Protein AF-A0A837L0M8-F1 (afdb_monomer)

Secondary structure (DSSP, 8-state):
-HHHHHHHHHHHHHHHHHHHHHHHHHHHHHS-SS--SHHHHHHHHHHHHHHHHHTTTTTTTTT--HHHHHHHHHHHHHHHHHHHHHHHHHHHHTT--------

Solvent-accessible surface area (backbone atoms only — not comparable to full-atom values): 6045 Å² total; per-residue (Å²): 112,71,65,60,52,51,51,50,41,52,52,48,50,54,56,51,47,53,52,50,50,51,53,51,54,50,42,53,72,74,52,73,76,78,65,79,44,76,64,52,55,53,49,54,53,53,52,48,53,56,29,42,63,73,50,48,58,59,64,59,61,92,76,59,51,72,70,58,47,52,51,46,49,50,50,33,49,51,48,42,53,53,51,52,52,52,49,47,53,53,65,72,53,70,82,72,85,73,85,73,86,72,135

Mean predicted aligned error: 8.0 Å

Sequence (103 aa):
MKEKENIQKIIIAMIQTVVVYFSASLTLTLITPNFKSNKDLLFVLLIHYIVFYLSDFYRDFWSRGYLEEFKMVLKYSFYYIFISSSLFFIFKNSFTTTRLSFW

Foldseek 3Di:
DVVVLVVLLVVVLVVVLVVQLVVVVVCCVPPDHPVPDPVVSVVSSVLLVVLCVVLVLSPCVVPDDPVVNVVSVVSSVVSSCVVVVVVCVCVVCVPPPPPPDDD

Radius of gyration: 17.77 Å; Cα contacts (8 Å, |Δi|>4): 42; chains: 1; bounding box: 40×27×62 Å

pLDDT: mean 83.19, std 15.65, range [44.38, 96.5]

Structure (mmCIF, N/CA/C/O backbone):
data_AF-A0A837L0M8-F1
#
_entry.id   AF-A0A837L0M8-F1
#
loop_
_atom_site.group_PDB
_atom_site.id
_atom_site.type_symbol
_atom_site.label_atom_id
_atom_site.label_alt_id
_atom_site.label_comp_id
_atom_site.label_asym_id
_atom_site.label_entity_id
_atom_site.label_seq_id
_atom_site.pdbx_PDB_ins_code
_atom_site.Cartn_x
_atom_site.Cartn_y
_atom_site.Cartn_z
_atom_site.occupancy
_atom_site.B_iso_or_equiv
_atom_site.auth_seq_id
_atom_site.auth_comp_id
_atom_site.auth_asym_id
_atom_site.auth_atom_id
_atom_site.pdbx_PDB_model_num
ATOM 1 N N . MET A 1 1 ? -19.226 13.448 11.231 1.00 64.50 1 MET A N 1
ATOM 2 C CA . MET A 1 1 ? -18.880 12.014 11.059 1.00 64.50 1 MET A CA 1
ATOM 3 C C . MET A 1 1 ? -17.938 11.798 9.879 1.00 64.50 1 MET A C 1
ATOM 5 O O . MET A 1 1 ? -16.827 11.360 10.129 1.00 64.50 1 MET A O 1
ATOM 9 N N . LYS A 1 2 ? -18.305 12.198 8.651 1.00 79.25 2 LYS A N 1
ATOM 10 C CA . LYS A 1 2 ? -17.456 12.056 7.445 1.00 79.25 2 LYS A CA 1
ATOM 11 C C . LYS A 1 2 ? -16.057 12.688 7.556 1.00 79.25 2 LYS A C 1
ATOM 13 O O . LYS A 1 2 ? -15.084 12.122 7.086 1.00 79.25 2 LYS A O 1
ATOM 18 N N . GLU A 1 3 ? -15.938 13.839 8.215 1.00 84.00 3 GLU A N 1
ATOM 19 C CA . GLU A 1 3 ? -14.644 14.516 8.401 1.00 84.00 3 GLU A CA 1
ATOM 20 C C . GLU A 1 3 ? -13.655 13.699 9.248 1.00 84.00 3 GLU A C 1
ATOM 22 O O . GLU A 1 3 ? -12.492 13.562 8.880 1.00 84.00 3 GLU A O 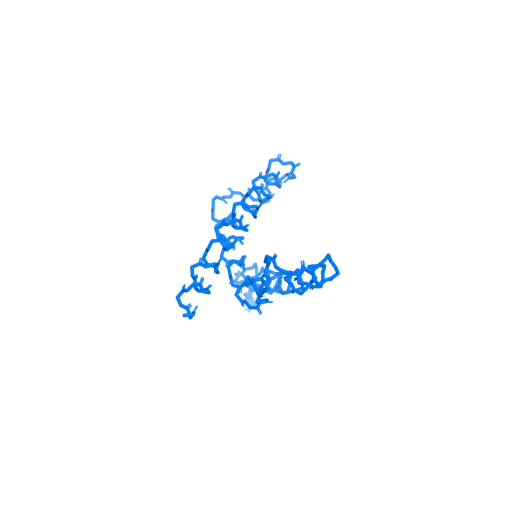1
ATOM 27 N N . LYS A 1 4 ? -14.128 13.081 10.339 1.00 84.62 4 LYS A N 1
ATOM 28 C CA . LYS A 1 4 ? -13.294 12.227 11.198 1.00 84.62 4 LYS A CA 1
ATOM 29 C C . LYS A 1 4 ? -12.796 10.991 10.448 1.00 84.62 4 LYS A C 1
ATOM 31 O O . LYS A 1 4 ? -11.635 10.626 10.586 1.00 84.62 4 LYS A O 1
ATOM 36 N N . GLU A 1 5 ? -13.658 10.393 9.629 1.00 85.12 5 GLU A N 1
ATOM 37 C CA . GLU A 1 5 ? -13.319 9.250 8.776 1.00 85.12 5 GLU A CA 1
ATOM 38 C C . GLU A 1 5 ? -12.260 9.622 7.724 1.00 85.12 5 GLU A C 1
ATOM 40 O O . GLU A 1 5 ? -11.281 8.901 7.542 1.00 85.12 5 GLU A O 1
ATOM 45 N N . ASN A 1 6 ? -12.390 10.794 7.095 1.00 88.75 6 ASN A N 1
ATOM 46 C CA . ASN A 1 6 ? -11.403 11.300 6.139 1.00 88.75 6 ASN A CA 1
ATOM 47 C C . ASN A 1 6 ? -10.039 11.557 6.794 1.00 88.75 6 ASN A C 1
ATOM 49 O O . ASN A 1 6 ? -9.009 11.184 6.235 1.00 88.75 6 ASN A O 1
ATOM 53 N N . ILE A 1 7 ? -10.020 12.152 7.991 1.00 91.69 7 ILE A N 1
ATOM 54 C CA . ILE A 1 7 ? -8.781 12.377 8.747 1.00 91.69 7 ILE A CA 1
ATOM 55 C C . ILE A 1 7 ? -8.126 11.038 9.100 1.00 91.69 7 ILE A C 1
ATOM 57 O O . ILE A 1 7 ? -6.933 10.858 8.867 1.00 91.69 7 ILE A O 1
ATOM 61 N N . GLN A 1 8 ? -8.901 10.071 9.599 1.00 91.44 8 GLN A N 1
ATOM 62 C CA . GLN A 1 8 ? -8.392 8.730 9.898 1.00 91.44 8 GLN A CA 1
ATOM 63 C C . GLN A 1 8 ? -7.803 8.057 8.659 1.00 91.44 8 GLN A C 1
ATOM 65 O O . GLN A 1 8 ? -6.710 7.501 8.723 1.00 91.44 8 GLN A O 1
ATOM 70 N N . LYS A 1 9 ? -8.490 8.154 7.521 1.00 93.31 9 LYS A N 1
ATOM 71 C CA . LYS A 1 9 ? -8.021 7.617 6.245 1.00 93.31 9 LYS A CA 1
ATOM 72 C C . LYS A 1 9 ? -6.663 8.189 5.841 1.00 93.31 9 LYS A C 1
ATOM 74 O O . LYS A 1 9 ? -5.780 7.426 5.457 1.00 93.31 9 LYS A O 1
ATOM 79 N N . ILE A 1 10 ? -6.484 9.505 5.968 1.00 93.19 10 ILE A N 1
ATOM 80 C CA . ILE A 1 10 ? -5.214 10.183 5.674 1.00 93.19 10 ILE A CA 1
ATOM 81 C C . ILE A 1 10 ? -4.118 9.711 6.635 1.00 93.19 10 ILE A C 1
ATOM 83 O O . ILE A 1 10 ? -3.033 9.356 6.184 1.00 93.19 10 ILE A O 1
ATOM 87 N N . ILE A 1 11 ? -4.407 9.637 7.937 1.00 94.25 11 ILE A N 1
ATOM 88 C CA . ILE A 1 11 ? -3.447 9.163 8.946 1.00 94.25 11 ILE A CA 1
ATOM 89 C C . ILE A 1 11 ? -2.979 7.740 8.624 1.00 94.25 11 ILE A C 1
ATOM 91 O O . ILE A 1 11 ? -1.779 7.469 8.615 1.00 94.25 11 ILE A O 1
ATOM 95 N N . ILE A 1 12 ? -3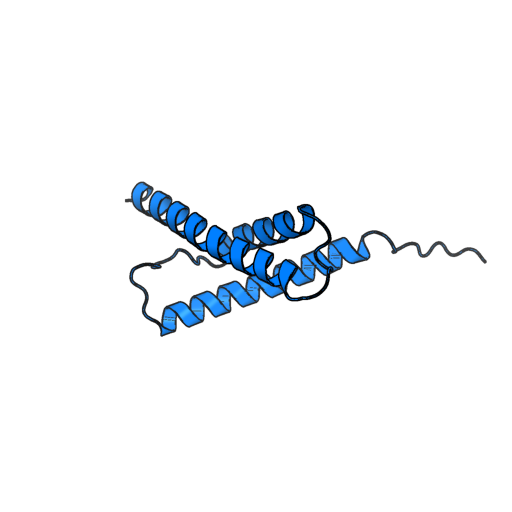.909 6.834 8.313 1.00 95.00 12 ILE A N 1
ATOM 96 C CA . ILE A 1 12 ? -3.582 5.444 7.974 1.00 95.00 12 ILE A CA 1
ATOM 97 C C . ILE A 1 12 ? -2.748 5.394 6.690 1.00 95.00 12 ILE A C 1
ATOM 99 O O . ILE A 1 12 ? -1.751 4.674 6.644 1.00 95.00 12 ILE A O 1
ATOM 103 N N . ALA A 1 13 ? -3.107 6.180 5.671 1.00 94.44 13 ALA A N 1
ATOM 104 C CA . ALA A 1 13 ? -2.342 6.261 4.430 1.00 94.44 13 ALA A CA 1
ATOM 105 C C . ALA A 1 13 ? -0.901 6.736 4.679 1.00 94.44 13 ALA A C 1
ATOM 107 O O . ALA A 1 13 ? 0.034 6.162 4.125 1.00 94.44 13 ALA A O 1
ATOM 108 N N . MET A 1 14 ? -0.700 7.728 5.554 1.00 95.00 14 MET A N 1
ATOM 109 C CA . MET A 1 14 ? 0.636 8.210 5.923 1.00 95.00 14 MET A CA 1
ATOM 110 C C . MET A 1 14 ? 1.454 7.129 6.636 1.00 95.00 14 MET A C 1
ATOM 112 O O . MET A 1 14 ? 2.597 6.888 6.254 1.00 95.00 14 MET A O 1
ATOM 116 N N . ILE A 1 15 ? 0.869 6.439 7.623 1.00 94.56 15 ILE A N 1
ATOM 117 C CA . ILE A 1 15 ? 1.543 5.348 8.347 1.00 94.56 15 ILE A CA 1
ATOM 118 C C . ILE A 1 15 ? 1.954 4.236 7.374 1.00 94.56 15 ILE A C 1
ATOM 120 O O . ILE A 1 15 ? 3.111 3.820 7.360 1.00 94.56 15 ILE A O 1
ATOM 124 N N . GLN A 1 16 ? 1.032 3.788 6.521 1.00 94.12 16 GLN A N 1
ATOM 125 C CA . GLN A 1 16 ? 1.301 2.732 5.542 1.00 94.12 16 GLN A CA 1
ATOM 126 C C . GLN A 1 16 ? 2.341 3.158 4.499 1.00 94.12 16 GLN A C 1
ATOM 128 O O . GLN A 1 16 ? 3.201 2.362 4.130 1.00 94.12 16 GLN A O 1
ATOM 133 N N . THR A 1 17 ? 2.345 4.429 4.095 1.00 94.44 17 THR A N 1
ATOM 134 C CA . THR A 1 17 ? 3.355 4.969 3.175 1.00 94.44 17 THR A CA 1
ATOM 135 C C . THR A 1 17 ? 4.757 4.895 3.772 1.00 94.44 17 THR A C 1
ATOM 137 O O . THR A 1 17 ? 5.692 4.518 3.068 1.00 94.44 17 THR A O 1
ATOM 140 N N . VAL A 1 18 ? 4.919 5.204 5.065 1.00 95.00 18 VAL A N 1
ATOM 141 C CA . VAL A 1 18 ? 6.215 5.071 5.756 1.00 95.00 18 VAL A CA 1
ATOM 142 C C . VAL A 1 18 ? 6.684 3.616 5.747 1.00 95.00 18 VAL A C 1
ATOM 144 O O . VAL A 1 18 ? 7.847 3.354 5.443 1.00 95.00 18 VAL A O 1
ATOM 147 N N . VAL A 1 19 ? 5.780 2.668 6.013 1.00 93.38 19 VAL A N 1
ATOM 148 C CA . VAL A 1 19 ? 6.090 1.230 5.983 1.00 93.38 19 VAL A CA 1
ATOM 149 C C . VAL A 1 19 ? 6.530 0.795 4.584 1.00 93.38 19 VAL A C 1
ATOM 151 O O . VAL A 1 19 ? 7.584 0.181 4.439 1.00 93.38 19 VAL A O 1
ATOM 154 N N . VAL A 1 20 ? 5.781 1.162 3.542 1.00 92.88 20 VAL A N 1
ATOM 155 C CA . VAL A 1 20 ? 6.113 0.809 2.153 1.00 92.88 20 VAL A CA 1
ATOM 156 C C . VAL A 1 20 ? 7.424 1.447 1.707 1.00 92.88 20 VAL A C 1
ATOM 158 O O . VAL A 1 20 ? 8.242 0.779 1.076 1.00 92.88 20 VAL A O 1
ATOM 161 N N . TYR A 1 21 ? 7.663 2.711 2.061 1.00 91.19 21 TYR A N 1
ATOM 162 C CA . TYR A 1 21 ? 8.922 3.393 1.774 1.00 91.19 21 TYR A CA 1
ATOM 163 C C . TYR A 1 21 ? 10.107 2.681 2.433 1.00 91.19 21 TYR A C 1
ATOM 165 O O . TYR A 1 21 ? 11.134 2.458 1.788 1.00 91.19 21 TYR A O 1
ATOM 173 N N . PHE A 1 22 ? 9.956 2.286 3.700 1.00 90.94 22 PHE A N 1
ATOM 174 C CA . PHE A 1 22 ? 10.973 1.532 4.421 1.00 90.94 22 PHE A CA 1
ATOM 175 C C . PHE A 1 22 ? 11.237 0.174 3.759 1.00 90.94 22 PHE A C 1
ATOM 177 O O . PHE A 1 22 ? 12.388 -0.146 3.474 1.00 90.94 22 PHE A O 1
ATOM 184 N N . SER A 1 23 ? 10.192 -0.591 3.426 1.00 89.19 23 SER A N 1
ATOM 185 C CA . SER A 1 23 ? 10.325 -1.877 2.728 1.00 89.19 23 SER A CA 1
ATOM 186 C C . SER A 1 23 ? 10.988 -1.737 1.354 1.00 89.19 23 SER A C 1
ATOM 188 O O . SER A 1 23 ? 11.854 -2.541 1.006 1.00 89.19 23 SER A O 1
ATOM 190 N N . ALA A 1 24 ? 10.633 -0.708 0.581 1.00 85.75 24 ALA A N 1
ATOM 191 C CA . ALA A 1 24 ? 11.242 -0.432 -0.719 1.00 85.75 24 ALA A CA 1
ATOM 19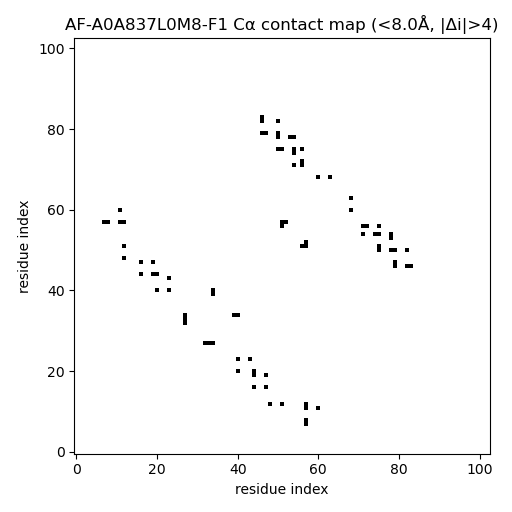2 C C . ALA A 1 24 ? 12.725 -0.053 -0.581 1.00 85.75 24 ALA A C 1
ATOM 194 O O . ALA A 1 24 ? 13.569 -0.581 -1.304 1.00 85.75 24 ALA A O 1
ATOM 195 N N . SER A 1 25 ? 13.056 0.799 0.393 1.00 83.12 25 SER A N 1
ATOM 196 C CA . SER A 1 25 ? 14.438 1.207 0.687 1.00 83.12 25 SER A CA 1
ATOM 197 C C . SER A 1 25 ? 15.294 0.028 1.160 1.00 83.12 25 SER A C 1
ATOM 199 O O . SER A 1 25 ? 16.441 -0.131 0.738 1.00 83.12 25 SER A O 1
ATOM 201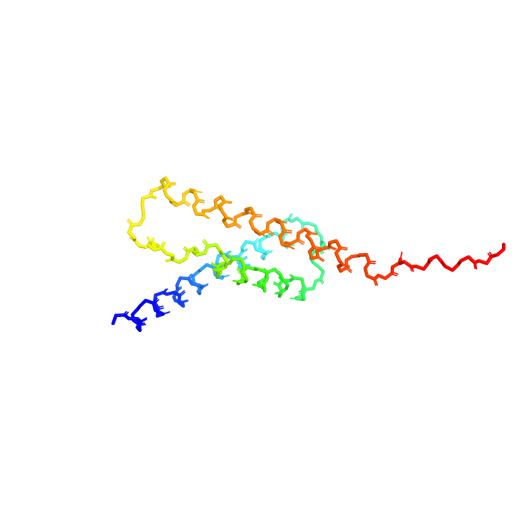 N N . LEU A 1 26 ? 14.726 -0.842 1.999 1.00 84.88 26 LEU A N 1
ATOM 202 C CA . LEU A 1 26 ? 15.380 -2.064 2.453 1.00 84.88 26 LEU A CA 1
ATOM 203 C C . LEU A 1 26 ? 15.643 -3.017 1.281 1.00 84.88 26 LEU A C 1
ATOM 205 O O . LEU A 1 26 ? 16.745 -3.543 1.151 1.00 84.88 26 LEU A O 1
ATOM 209 N N . THR A 1 27 ? 14.661 -3.182 0.392 1.00 80.69 27 THR A N 1
ATOM 210 C CA . THR A 1 27 ? 14.793 -4.006 -0.819 1.00 80.69 27 T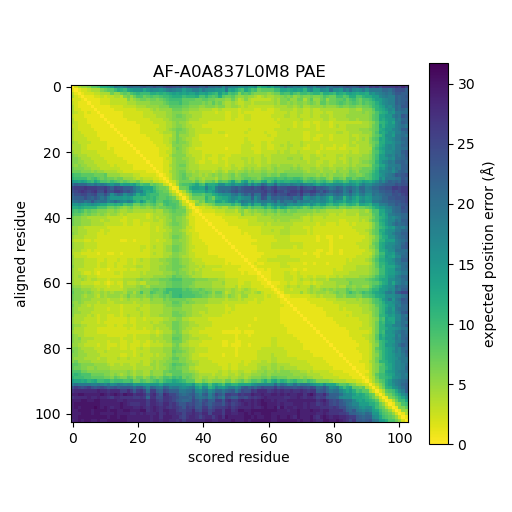HR A CA 1
ATOM 211 C C . THR A 1 27 ? 15.905 -3.483 -1.727 1.00 80.69 27 THR A C 1
ATOM 213 O O . THR A 1 27 ? 16.745 -4.267 -2.156 1.00 80.69 27 THR A O 1
ATOM 216 N N . LEU A 1 28 ? 15.965 -2.163 -1.946 1.00 74.81 28 LEU A N 1
ATOM 217 C CA . LEU A 1 28 ? 17.032 -1.502 -2.706 1.00 74.81 28 LEU A CA 1
ATOM 218 C C . LEU A 1 28 ? 18.427 -1.764 -2.109 1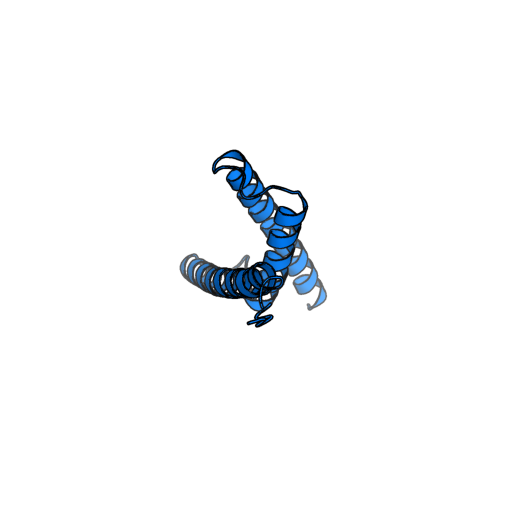.00 74.81 28 LEU A C 1
ATOM 220 O O . LEU A 1 28 ? 19.400 -1.880 -2.849 1.00 74.81 28 LEU A O 1
ATOM 224 N N . THR A 1 29 ? 18.523 -1.855 -0.782 1.00 74.50 29 THR A N 1
ATOM 225 C CA . THR A 1 29 ? 19.799 -2.040 -0.074 1.00 74.50 29 THR A CA 1
ATOM 226 C C . THR A 1 29 ? 20.252 -3.505 -0.050 1.00 74.50 29 THR A C 1
ATOM 228 O O . THR A 1 29 ? 21.446 -3.775 -0.141 1.00 74.50 29 THR A O 1
ATOM 231 N N . LEU A 1 30 ? 19.319 -4.457 0.081 1.00 75.94 30 LEU A N 1
ATOM 232 C CA . LEU A 1 30 ? 19.629 -5.877 0.307 1.00 75.94 30 LEU A CA 1
ATOM 233 C C . LEU A 1 30 ? 19.667 -6.731 -0.967 1.00 75.94 30 LEU A C 1
ATOM 235 O O . LEU A 1 30 ? 20.391 -7.723 -1.013 1.00 75.94 30 LEU A O 1
ATOM 239 N N . ILE A 1 31 ? 18.876 -6.392 -1.986 1.00 63.66 31 ILE A N 1
ATOM 240 C CA . ILE A 1 31 ? 18.706 -7.199 -3.197 1.00 63.66 31 ILE A CA 1
ATOM 241 C C . ILE A 1 31 ? 19.087 -6.311 -4.386 1.00 63.66 31 ILE A C 1
ATOM 243 O O . ILE A 1 31 ? 18.299 -5.462 -4.773 1.00 63.66 31 ILE A O 1
ATOM 247 N N . THR A 1 32 ? 20.320 -6.490 -4.885 1.00 54.88 32 THR A N 1
ATOM 248 C CA . THR A 1 32 ? 20.927 -6.155 -6.208 1.00 54.88 32 THR A CA 1
ATOM 249 C C . THR A 1 32 ? 20.190 -5.118 -7.108 1.00 54.88 32 THR A C 1
ATOM 251 O O . THR A 1 32 ? 18.977 -5.185 -7.269 1.00 54.88 32 THR A O 1
ATOM 254 N N . PRO A 1 33 ? 20.888 -4.209 -7.831 1.00 52.50 33 PRO A N 1
ATOM 255 C CA . PRO A 1 33 ? 20.437 -2.858 -8.204 1.00 52.50 33 PRO A CA 1
ATOM 256 C C . PRO A 1 33 ? 19.448 -2.811 -9.388 1.00 52.50 33 PRO A C 1
ATOM 258 O O . PRO A 1 33 ? 19.697 -2.160 -10.404 1.00 52.50 33 PRO A O 1
ATOM 261 N N . ASN A 1 34 ? 18.321 -3.515 -9.295 1.00 53.41 34 ASN A N 1
ATOM 262 C CA . ASN A 1 34 ? 17.221 -3.400 -10.253 1.00 53.41 34 ASN A CA 1
ATOM 263 C C . ASN A 1 34 ? 16.374 -2.147 -9.996 1.00 53.41 34 ASN A C 1
ATOM 265 O O . ASN A 1 34 ? 15.788 -1.620 -10.936 1.00 53.41 34 ASN A O 1
ATOM 269 N N . PHE A 1 35 ? 16.362 -1.640 -8.759 1.00 56.31 35 PHE A N 1
ATOM 270 C CA . PHE A 1 35 ? 15.949 -0.271 -8.461 1.00 56.31 35 PHE A CA 1
ATOM 271 C C . PHE A 1 35 ? 17.141 0.643 -8.752 1.00 56.31 35 PHE A C 1
ATOM 273 O O . PHE A 1 35 ? 18.067 0.755 -7.953 1.00 56.31 35 PHE A O 1
ATOM 280 N N . LYS A 1 36 ? 17.165 1.244 -9.942 1.00 58.31 36 LYS A N 1
ATOM 281 C CA . LYS A 1 36 ? 18.294 2.071 -10.400 1.00 58.31 36 LYS A CA 1
ATOM 282 C C . LYS A 1 36 ? 18.088 3.551 -10.108 1.00 58.31 36 LYS A C 1
ATOM 284 O O . LYS A 1 36 ? 19.022 4.334 -10.265 1.00 58.31 36 LYS A O 1
ATOM 289 N N . SER A 1 37 ? 16.875 3.960 -9.733 1.00 68.75 37 SER A N 1
ATOM 290 C CA . SER A 1 37 ? 16.529 5.375 -9.631 1.00 68.75 37 S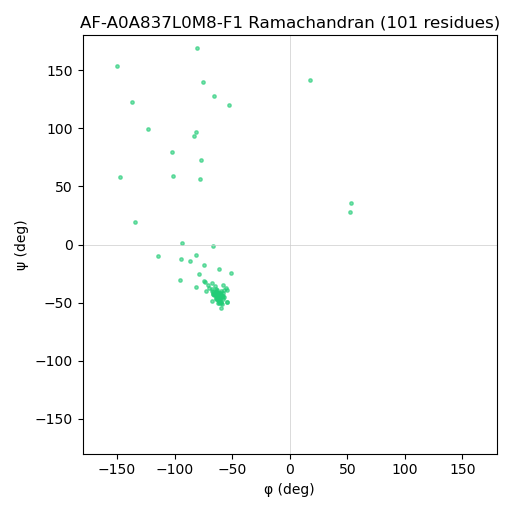ER A CA 1
ATOM 291 C C . SER A 1 37 ? 15.468 5.673 -8.574 1.00 68.75 37 SER A C 1
ATOM 293 O O . SER A 1 37 ? 14.554 4.885 -8.342 1.00 68.75 37 SER A O 1
ATOM 295 N N . ASN A 1 38 ? 15.500 6.902 -8.049 1.00 75.44 38 ASN A N 1
ATOM 296 C CA . ASN A 1 38 ? 14.399 7.509 -7.290 1.00 75.44 38 ASN A CA 1
ATOM 297 C C . ASN A 1 38 ? 13.050 7.429 -8.037 1.00 75.44 38 ASN A C 1
ATOM 299 O O . ASN A 1 38 ? 11.994 7.442 -7.409 1.00 75.44 38 ASN A O 1
ATOM 303 N N . LYS A 1 39 ? 13.074 7.320 -9.375 1.00 79.19 39 LYS A N 1
ATOM 304 C CA . LYS A 1 39 ? 11.880 7.114 -10.210 1.00 79.19 39 LYS A CA 1
ATOM 305 C C . LYS A 1 39 ? 11.184 5.779 -9.933 1.00 79.19 39 LYS A C 1
ATOM 307 O O . LYS A 1 39 ? 9.959 5.743 -9.891 1.00 79.19 39 LYS A O 1
ATOM 312 N N . ASP A 1 40 ? 11.944 4.713 -9.698 1.00 79.06 40 ASP A N 1
ATOM 313 C CA . ASP A 1 40 ? 11.397 3.378 -9.435 1.00 79.06 40 ASP A CA 1
ATOM 314 C C . ASP A 1 40 ? 10.714 3.344 -8.058 1.00 79.06 40 ASP A C 1
ATOM 316 O O . ASP A 1 40 ? 9.636 2.774 -7.893 1.00 79.06 40 ASP A O 1
ATOM 320 N N . LEU A 1 41 ? 11.297 4.043 -7.079 1.00 83.06 41 LEU A N 1
ATOM 321 C CA . LEU A 1 41 ? 10.706 4.222 -5.754 1.00 83.06 41 LEU A CA 1
ATOM 322 C C . LEU A 1 41 ? 9.421 5.062 -5.812 1.00 83.06 41 LEU A C 1
ATOM 324 O O . LEU A 1 41 ? 8.417 4.693 -5.204 1.00 83.06 41 LEU A O 1
ATOM 328 N N . LEU A 1 42 ? 9.409 6.146 -6.594 1.00 85.75 42 LEU A N 1
ATOM 329 C CA . LEU A 1 42 ? 8.193 6.928 -6.829 1.00 85.75 42 LEU A CA 1
ATOM 330 C C . LEU A 1 42 ? 7.087 6.074 -7.470 1.00 85.75 42 LEU A C 1
ATOM 332 O O . LEU A 1 42 ? 5.925 6.181 -7.084 1.00 85.75 42 LEU A O 1
ATOM 336 N N . PHE A 1 43 ? 7.442 5.198 -8.411 1.00 86.69 43 PHE A N 1
ATOM 337 C CA . PHE A 1 43 ? 6.496 4.303 -9.075 1.00 86.69 43 PHE A CA 1
ATOM 338 C C . PHE A 1 43 ? 5.859 3.300 -8.102 1.00 86.69 43 PHE A C 1
ATOM 340 O O . PHE A 1 43 ? 4.639 3.126 -8.096 1.00 86.69 43 PHE A O 1
ATOM 347 N N . VAL A 1 44 ? 6.665 2.708 -7.216 1.00 89.44 44 VAL A N 1
ATOM 348 C CA . VAL A 1 44 ? 6.191 1.840 -6.124 1.00 89.44 44 VAL A CA 1
ATOM 349 C C . VAL A 1 44 ? 5.210 2.573 -5.208 1.00 89.44 44 VAL A C 1
ATOM 351 O O . VAL A 1 44 ? 4.163 2.015 -4.868 1.00 89.44 44 VAL A O 1
ATOM 354 N N . LEU A 1 45 ? 5.515 3.822 -4.839 1.00 91.62 45 LEU A N 1
ATOM 355 C CA . LEU A 1 45 ? 4.650 4.644 -3.990 1.00 91.62 45 LEU A CA 1
ATOM 356 C C . LEU A 1 45 ? 3.330 5.007 -4.683 1.00 91.62 45 LEU A C 1
ATOM 358 O O . LEU A 1 45 ? 2.273 4.947 -4.058 1.00 91.62 45 LEU A O 1
ATOM 362 N N . LEU A 1 46 ? 3.357 5.334 -5.977 1.00 92.75 46 LEU A N 1
ATOM 363 C CA . LEU A 1 46 ? 2.142 5.625 -6.745 1.00 92.75 46 LEU A CA 1
ATOM 364 C C . LEU A 1 46 ? 1.214 4.409 -6.815 1.00 92.75 46 LEU A C 1
ATOM 366 O O . LEU A 1 46 ? 0.019 4.529 -6.539 1.00 92.75 46 LEU A O 1
ATOM 370 N N . ILE A 1 47 ? 1.764 3.230 -7.123 1.00 93.75 47 ILE A N 1
ATOM 371 C CA . ILE A 1 47 ? 0.992 1.981 -7.131 1.00 93.75 47 ILE A CA 1
ATOM 372 C C . ILE A 1 47 ? 0.422 1.704 -5.739 1.00 93.75 47 ILE A C 1
ATOM 374 O O . ILE A 1 47 ? -0.751 1.352 -5.628 1.00 93.75 47 ILE A O 1
ATOM 378 N N . HIS A 1 48 ? 1.215 1.907 -4.680 1.00 94.75 48 HIS A N 1
ATOM 379 C CA . HIS A 1 48 ? 0.753 1.739 -3.302 1.00 94.75 48 HIS A CA 1
ATOM 380 C C . HIS A 1 48 ? -0.498 2.571 -3.013 1.00 94.75 48 HIS A C 1
ATOM 382 O O . HIS A 1 48 ? -1.484 2.011 -2.538 1.00 94.75 48 HIS A O 1
ATOM 388 N N . TYR A 1 49 ? -0.501 3.865 -3.346 1.00 94.69 49 TYR A N 1
ATOM 389 C CA . TYR A 1 49 ? -1.671 4.710 -3.116 1.00 94.69 49 TYR A CA 1
ATOM 390 C C . TYR A 1 49 ? -2.894 4.211 -3.889 1.00 94.69 49 TYR A C 1
ATOM 392 O O . TYR A 1 49 ? -3.952 4.032 -3.290 1.00 94.69 49 TYR A O 1
ATOM 400 N N . ILE A 1 50 ? -2.760 3.914 -5.185 1.00 94.81 50 ILE A N 1
ATOM 401 C CA . ILE A 1 50 ? -3.875 3.395 -5.997 1.00 94.81 50 ILE A CA 1
ATOM 402 C C . ILE A 1 50 ? -4.472 2.142 -5.346 1.00 94.81 50 ILE A C 1
ATOM 404 O O . ILE A 1 50 ? -5.683 2.052 -5.139 1.00 94.81 50 ILE A O 1
ATOM 408 N N . VAL A 1 51 ? -3.614 1.195 -4.971 1.00 96.25 51 VAL A N 1
ATOM 409 C CA . VAL A 1 51 ? -4.025 -0.077 -4.376 1.00 96.25 51 VAL A CA 1
ATOM 410 C C . VAL A 1 51 ? -4.627 0.122 -2.985 1.00 96.25 51 VAL A C 1
ATOM 412 O O . VAL A 1 51 ? -5.615 -0.528 -2.649 1.00 96.25 51 VAL A O 1
ATOM 415 N N . PHE A 1 52 ? -4.083 1.030 -2.176 1.00 95.81 52 PHE A N 1
ATOM 416 C CA . PHE A 1 52 ? -4.587 1.348 -0.840 1.00 95.81 52 PHE A CA 1
ATOM 417 C C . PHE A 1 52 ? -6.043 1.825 -0.880 1.00 95.81 52 PHE A C 1
ATOM 419 O O . PHE A 1 52 ? -6.875 1.356 -0.100 1.00 95.81 52 PHE A O 1
ATOM 426 N N . TYR A 1 53 ? -6.367 2.714 -1.823 1.00 93.88 53 TYR A N 1
ATOM 427 C CA . TYR A 1 53 ? -7.736 3.187 -2.013 1.00 93.88 53 TYR A CA 1
ATOM 428 C C . TYR A 1 53 ? -8.632 2.114 -2.645 1.00 93.88 53 TYR A C 1
ATOM 430 O O . TYR A 1 53 ? -9.759 1.948 -2.194 1.00 93.88 53 TYR A O 1
ATOM 438 N N . LEU A 1 54 ? -8.139 1.349 -3.626 1.00 94.50 54 LEU A N 1
ATOM 439 C CA . LEU A 1 54 ? -8.915 0.296 -4.299 1.00 94.50 54 LEU A CA 1
ATOM 440 C C . LEU A 1 54 ? -9.254 -0.892 -3.381 1.00 94.50 54 LEU A C 1
ATOM 442 O O . LEU A 1 54 ? -10.287 -1.545 -3.525 1.00 94.50 54 LEU A O 1
ATOM 446 N N . SER A 1 55 ? -8.366 -1.204 -2.440 1.00 94.25 55 SER A N 1
ATOM 447 C CA . SER A 1 55 ? -8.552 -2.297 -1.482 1.00 94.25 55 SER A CA 1
ATOM 448 C C . SER A 1 55 ? -9.438 -1.931 -0.294 1.00 94.25 55 SER A C 1
ATOM 450 O O . SER A 1 55 ? -9.826 -2.836 0.446 1.00 94.25 55 SER A O 1
ATOM 452 N N . ASP A 1 56 ? -9.798 -0.657 -0.121 1.00 94.44 56 ASP A N 1
ATOM 453 C CA . ASP A 1 56 ? -10.438 -0.133 1.091 1.00 94.44 56 ASP A CA 1
ATOM 454 C C . ASP A 1 56 ? -9.648 -0.466 2.367 1.00 94.44 56 ASP A C 1
ATOM 456 O O . ASP A 1 56 ? -10.226 -0.720 3.424 1.00 94.44 56 ASP A O 1
ATOM 460 N N . PHE A 1 57 ? -8.312 -0.477 2.288 1.00 92.94 57 PHE A N 1
ATOM 461 C CA . PHE A 1 57 ? -7.457 -0.957 3.381 1.00 92.94 57 PHE A CA 1
ATOM 462 C C . PHE A 1 57 ? -7.598 -0.146 4.679 1.00 92.94 57 PHE A C 1
ATOM 464 O O . PHE A 1 57 ? -7.276 -0.623 5.763 1.00 92.94 57 PHE A O 1
ATOM 471 N N . TYR A 1 58 ? -8.089 1.086 4.591 1.00 92.00 58 TYR A N 1
ATOM 472 C CA . TYR A 1 58 ? -8.347 1.959 5.735 1.00 92.00 58 TYR A CA 1
ATOM 473 C C . TYR A 1 58 ? -9.596 1.569 6.540 1.00 92.00 58 TYR A C 1
ATOM 475 O O . TYR A 1 58 ? -9.759 2.032 7.670 1.00 92.00 58 TYR A O 1
ATOM 483 N N . ARG A 1 59 ? -10.495 0.759 5.969 1.00 91.31 59 ARG A N 1
ATOM 484 C CA . ARG A 1 59 ? -11.785 0.445 6.583 1.00 91.31 59 ARG A CA 1
ATOM 485 C C . ARG A 1 59 ? -11.584 -0.350 7.871 1.00 91.31 59 ARG A C 1
ATOM 487 O O . ARG A 1 59 ? -10.865 -1.351 7.883 1.00 91.31 59 ARG A O 1
ATOM 494 N N . ASP A 1 60 ? -12.202 0.139 8.946 1.00 91.00 60 ASP A N 1
ATOM 495 C CA . ASP A 1 60 ? -12.187 -0.466 10.283 1.00 91.00 60 ASP A CA 1
ATOM 496 C C . ASP A 1 60 ? -10.776 -0.775 10.819 1.00 91.00 60 ASP A C 1
ATOM 498 O O . ASP A 1 60 ? -10.586 -1.675 11.631 1.00 91.00 60 ASP A O 1
ATOM 502 N N . PHE A 1 61 ? -9.759 -0.020 10.378 1.00 90.00 61 PHE A N 1
ATOM 503 C CA . PHE A 1 61 ? -8.347 -0.306 10.663 1.00 90.00 61 PHE A CA 1
ATOM 504 C C . PHE A 1 61 ? -8.034 -0.451 12.157 1.00 90.00 61 PHE A C 1
ATOM 506 O O . PHE A 1 61 ? -7.272 -1.326 12.548 1.00 90.00 61 PHE A O 1
ATOM 513 N N . TRP A 1 62 ? -8.644 0.385 12.996 1.00 89.44 62 TRP A N 1
ATOM 514 C CA . TRP A 1 62 ? -8.391 0.396 14.439 1.00 89.44 62 TRP A CA 1
ATOM 515 C C . TRP A 1 62 ? -9.247 -0.598 15.233 1.00 89.44 62 TRP A C 1
ATOM 517 O O . TRP A 1 62 ? -8.959 -0.837 16.401 1.00 89.44 62 TRP A O 1
ATOM 527 N N . SER A 1 63 ? -10.303 -1.152 14.635 1.00 92.06 63 SER A N 1
ATOM 528 C CA . SER A 1 63 ? -11.274 -2.028 15.308 1.00 92.06 63 SER A CA 1
ATOM 529 C C . SER A 1 63 ? -11.261 -3.468 14.792 1.00 92.06 63 SER A C 1
ATOM 531 O O . SER A 1 63 ? -11.891 -4.339 15.393 1.00 92.06 63 SER A O 1
ATOM 533 N N . ARG A 1 64 ? -10.557 -3.741 13.689 1.00 91.31 64 ARG A N 1
ATOM 534 C CA . ARG A 1 64 ? -10.501 -5.064 13.063 1.00 91.31 64 ARG A CA 1
ATOM 535 C C . ARG A 1 64 ? -9.614 -6.047 13.831 1.00 91.31 64 ARG A C 1
ATOM 537 O O . ARG A 1 64 ? -8.529 -5.709 14.294 1.00 91.31 64 ARG A O 1
ATOM 544 N N . GLY A 1 65 ? -10.073 -7.296 13.930 1.00 94.31 65 GLY A N 1
ATOM 545 C CA . GLY A 1 65 ? -9.295 -8.404 14.493 1.00 94.31 65 GLY A CA 1
ATOM 546 C C . GLY A 1 65 ? -8.287 -8.994 13.499 1.00 94.31 65 GLY A C 1
ATOM 547 O O . GLY A 1 65 ? -8.356 -8.737 12.298 1.00 94.31 65 GLY A O 1
ATOM 548 N N . TYR A 1 66 ? -7.388 -9.858 13.981 1.00 93.44 66 TYR A N 1
ATOM 549 C CA . TYR A 1 66 ? -6.281 -10.418 13.185 1.00 93.44 66 TYR A CA 1
ATOM 550 C C . TYR A 1 66 ? -6.705 -11.154 11.905 1.00 93.44 66 TYR A C 1
ATOM 552 O O . TYR A 1 66 ? -6.042 -11.027 10.879 1.00 93.44 66 TYR A O 1
ATOM 560 N N . LEU A 1 67 ? -7.807 -11.912 11.934 1.00 95.75 67 LEU A N 1
ATOM 561 C CA . LEU A 1 67 ? -8.294 -12.625 10.745 1.00 95.75 67 LEU A CA 1
ATOM 562 C C . LEU A 1 67 ? -8.786 -11.666 9.662 1.00 95.75 67 LEU A C 1
ATOM 564 O O . LEU A 1 67 ? -8.551 -11.894 8.478 1.00 95.75 67 LEU A O 1
ATOM 568 N N . GLU A 1 68 ? -9.475 -10.603 10.065 1.00 95.12 68 GLU A N 1
ATOM 569 C CA . GLU A 1 68 ? -9.957 -9.601 9.121 1.00 95.12 68 GLU A CA 1
ATOM 570 C C . GLU A 1 68 ? -8.790 -8.776 8.578 1.00 95.12 68 GLU A C 1
ATOM 572 O O . GLU A 1 68 ? -8.754 -8.473 7.387 1.00 95.12 68 GLU A O 1
ATOM 577 N N . GLU A 1 69 ? -7.779 -8.523 9.413 1.00 93.94 69 GLU A N 1
ATOM 578 C CA . GLU A 1 69 ? -6.545 -7.898 8.956 1.00 93.94 69 GLU A CA 1
ATOM 579 C C . GLU A 1 69 ? -5.829 -8.738 7.899 1.00 93.94 69 GLU A C 1
ATOM 581 O O . GLU A 1 69 ? -5.473 -8.247 6.828 1.00 93.94 69 GLU A O 1
ATOM 586 N N . PHE A 1 70 ? -5.697 -10.040 8.145 1.00 95.00 70 PHE A N 1
ATOM 587 C CA . PHE A 1 70 ? -5.099 -10.957 7.184 1.00 95.00 70 PHE A CA 1
ATOM 588 C C . PHE A 1 70 ? -5.839 -10.953 5.837 1.00 95.00 70 PHE A C 1
ATOM 590 O O . PHE A 1 70 ? -5.202 -10.895 4.784 1.00 95.00 70 PHE A O 1
ATOM 597 N N . LYS A 1 71 ? -7.180 -10.934 5.839 1.00 95.81 71 LYS A N 1
ATOM 598 C CA . LYS A 1 71 ? -7.972 -10.813 4.601 1.00 95.81 71 LYS A CA 1
ATOM 599 C C . LYS A 1 71 ? -7.723 -9.492 3.879 1.00 95.81 71 LYS A C 1
ATOM 601 O O . LYS A 1 71 ? -7.599 -9.488 2.655 1.00 95.81 71 LYS A O 1
ATOM 606 N N . MET A 1 72 ? -7.653 -8.382 4.613 1.00 95.44 72 MET A N 1
ATOM 607 C CA . MET A 1 72 ? -7.382 -7.067 4.028 1.00 95.44 72 MET A CA 1
ATOM 608 C C . MET A 1 72 ? -5.993 -7.016 3.397 1.00 95.44 72 MET A C 1
ATOM 610 O O . MET A 1 72 ? -5.852 -6.516 2.281 1.00 95.44 72 MET A O 1
ATOM 614 N N . VAL A 1 73 ? -4.992 -7.600 4.057 1.00 94.69 73 VAL A N 1
ATOM 615 C CA . VAL A 1 73 ? -3.640 -7.746 3.507 1.00 94.69 73 VAL A CA 1
ATOM 616 C C . VAL A 1 73 ? -3.661 -8.600 2.242 1.00 94.69 73 VAL A C 1
ATOM 618 O O . VAL A 1 73 ? -3.126 -8.164 1.229 1.00 94.69 73 VAL A O 1
ATOM 621 N N . LEU A 1 74 ? -4.339 -9.753 2.233 1.00 96.44 74 LEU A N 1
ATOM 622 C CA . LEU 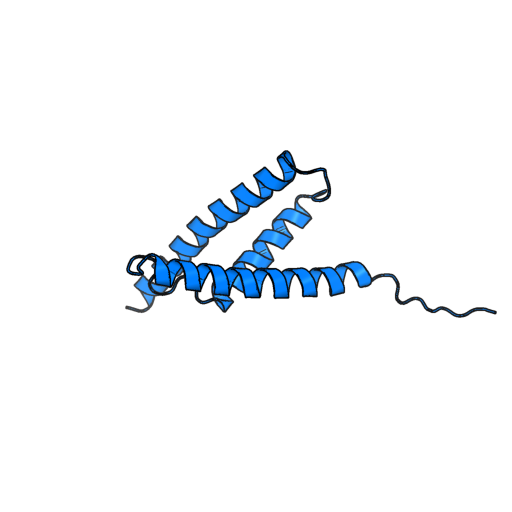A 1 74 ? -4.462 -10.581 1.026 1.00 96.44 74 LEU A CA 1
ATOM 623 C C . LEU A 1 74 ? -5.131 -9.831 -0.136 1.00 96.44 74 LEU A C 1
ATOM 625 O O . LEU A 1 74 ? -4.635 -9.879 -1.263 1.00 96.44 74 LEU A O 1
ATOM 629 N N . LYS A 1 75 ? -6.225 -9.107 0.132 1.00 96.31 75 LYS A N 1
ATOM 630 C CA . LYS A 1 75 ? -6.929 -8.278 -0.861 1.00 96.31 75 LYS A CA 1
ATOM 631 C C . LYS A 1 75 ? -6.008 -7.189 -1.418 1.00 96.31 75 LYS A C 1
ATOM 633 O O . LYS A 1 75 ? -5.924 -7.015 -2.633 1.00 96.31 75 LYS A O 1
ATOM 638 N N . TYR A 1 76 ? -5.297 -6.481 -0.540 1.00 96.19 76 TYR A N 1
ATOM 639 C CA . TYR A 1 76 ? -4.311 -5.472 -0.918 1.00 96.19 76 TYR A CA 1
ATOM 640 C C . TYR A 1 76 ? -3.193 -6.083 -1.777 1.00 96.19 76 TYR A C 1
ATOM 642 O O . TYR A 1 76 ? -2.914 -5.581 -2.864 1.00 96.19 76 TYR A O 1
ATOM 650 N N . SER A 1 77 ? -2.594 -7.194 -1.343 1.00 95.00 77 SER A N 1
ATOM 651 C CA . SER A 1 77 ? -1.509 -7.877 -2.055 1.00 95.00 77 SER A CA 1
ATOM 652 C C . SER A 1 77 ? -1.936 -8.361 -3.436 1.00 95.00 77 SER A C 1
ATOM 654 O O . SER A 1 77 ? -1.185 -8.190 -4.394 1.00 95.00 77 SER A O 1
ATOM 656 N N . PHE A 1 78 ? -3.145 -8.914 -3.563 1.00 96.50 78 PHE A N 1
ATOM 657 C CA . PHE A 1 78 ? -3.688 -9.348 -4.848 1.00 96.50 78 PHE A CA 1
ATOM 658 C C . PHE A 1 78 ? -3.763 -8.186 -5.845 1.00 96.50 78 PHE A C 1
ATOM 660 O O . PHE A 1 78 ? -3.212 -8.273 -6.944 1.00 96.50 78 PHE A O 1
ATOM 667 N N . TYR A 1 79 ? -4.369 -7.064 -5.445 1.00 96.31 79 TYR A N 1
ATOM 668 C CA . TYR A 1 79 ? -4.430 -5.872 -6.291 1.00 96.31 79 TYR A CA 1
ATOM 669 C C . TYR A 1 79 ? -3.050 -5.290 -6.583 1.00 96.31 79 TYR A C 1
ATOM 671 O O . TYR A 1 79 ? -2.794 -4.878 -7.714 1.00 96.31 79 TYR A O 1
ATOM 679 N N . TYR A 1 80 ? -2.151 -5.286 -5.598 1.00 94.19 80 TYR A N 1
ATOM 680 C CA . TYR A 1 80 ? -0.799 -4.774 -5.774 1.00 94.19 80 TYR A CA 1
ATOM 681 C C . TYR A 1 80 ? -0.034 -5.562 -6.834 1.00 94.19 80 TYR A C 1
ATOM 683 O O . TYR A 1 80 ? 0.514 -4.970 -7.764 1.00 94.19 80 TYR A O 1
ATOM 691 N N . ILE A 1 81 ? -0.027 -6.895 -6.739 1.00 93.94 81 ILE A N 1
ATOM 692 C CA . ILE A 1 81 ? 0.652 -7.770 -7.703 1.00 93.94 81 ILE A CA 1
ATOM 693 C C . ILE A 1 81 ? 0.017 -7.621 -9.083 1.00 93.94 81 ILE A C 1
ATOM 695 O O . ILE A 1 81 ? 0.735 -7.473 -10.070 1.00 93.94 81 ILE A O 1
ATOM 699 N N . PHE A 1 82 ? -1.313 -7.608 -9.164 1.00 94.62 82 PHE A N 1
ATOM 700 C 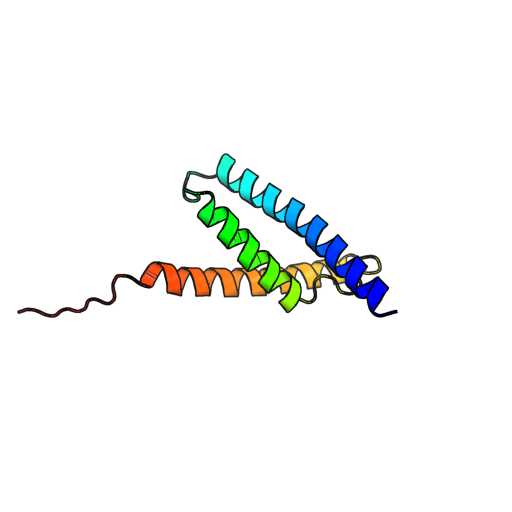CA . PHE A 1 82 ? -2.021 -7.494 -10.434 1.00 94.62 82 PHE A CA 1
ATOM 701 C C . PHE A 1 82 ? -1.719 -6.170 -11.152 1.00 94.62 82 PHE A C 1
ATOM 703 O O . PHE A 1 82 ? -1.330 -6.173 -12.322 1.00 94.62 82 PHE A O 1
ATOM 710 N N . ILE A 1 83 ? -1.840 -5.039 -10.448 1.00 93.50 83 ILE A N 1
ATOM 711 C CA . ILE A 1 83 ? -1.599 -3.704 -11.011 1.00 93.50 83 ILE A CA 1
ATOM 712 C C . ILE A 1 83 ? -0.120 -3.523 -11.346 1.00 93.50 83 ILE A C 1
ATOM 714 O O . ILE A 1 83 ? 0.198 -3.124 -12.463 1.00 93.50 83 ILE A O 1
ATOM 718 N N . SER A 1 84 ? 0.791 -3.848 -10.424 1.00 89.94 84 SER A N 1
ATOM 719 C CA . SER A 1 84 ? 2.232 -3.709 -10.672 1.00 89.94 84 SER A CA 1
ATOM 720 C C . SER A 1 84 ? 2.699 -4.571 -11.842 1.00 89.94 84 SER A C 1
ATOM 722 O O . SER A 1 84 ? 3.422 -4.069 -12.697 1.00 89.94 84 SER A O 1
ATOM 724 N N . SER A 1 85 ? 2.236 -5.820 -11.948 1.00 88.81 85 SER A N 1
ATOM 725 C CA . SER A 1 85 ? 2.594 -6.713 -13.057 1.00 88.81 85 SER A CA 1
ATOM 726 C C . SER A 1 85 ? 2.029 -6.220 -14.387 1.00 88.81 85 SER A C 1
ATOM 728 O O . SER A 1 85 ? 2.744 -6.211 -15.387 1.00 88.81 85 SER A O 1
ATOM 730 N N . SER A 1 86 ? 0.775 -5.754 -14.401 1.00 90.38 86 SER A N 1
ATOM 731 C CA . SER A 1 86 ? 0.140 -5.197 -15.604 1.00 90.38 86 SER A CA 1
ATOM 732 C C . SER A 1 86 ? 0.861 -3.940 -16.083 1.00 90.38 86 SER A C 1
ATOM 734 O O . SER A 1 86 ? 1.192 -3.815 -17.260 1.00 90.38 86 SER A O 1
ATOM 736 N N . LEU A 1 87 ? 1.159 -3.020 -15.164 1.00 87.19 87 LEU A N 1
ATOM 737 C CA . LEU A 1 87 ? 1.893 -1.801 -15.475 1.00 87.19 87 LEU A CA 1
ATOM 738 C C . LEU A 1 87 ? 3.320 -2.108 -15.928 1.00 87.19 87 LEU A C 1
ATOM 740 O O . LEU A 1 87 ? 3.781 -1.538 -16.912 1.00 87.19 87 LEU A O 1
ATOM 744 N N . PHE A 1 88 ? 4.010 -3.029 -15.256 1.00 81.62 88 PHE A N 1
ATOM 745 C CA . PHE A 1 88 ? 5.343 -3.458 -15.661 1.00 81.62 88 PHE A CA 1
ATOM 746 C C . PHE A 1 88 ? 5.323 -4.068 -17.061 1.00 81.62 88 PHE A C 1
ATOM 748 O O . PHE A 1 88 ? 6.179 -3.731 -17.866 1.00 81.62 88 PHE A O 1
ATOM 755 N N . PHE A 1 89 ? 4.330 -4.897 -17.391 1.00 82.56 89 PHE A N 1
ATOM 756 C CA . PHE A 1 89 ? 4.159 -5.437 -18.738 1.00 82.56 89 PHE A CA 1
ATOM 757 C C . PHE A 1 89 ? 3.954 -4.328 -19.777 1.00 82.56 89 PHE A C 1
ATOM 759 O O . PHE A 1 89 ? 4.671 -4.293 -20.775 1.00 82.56 89 PHE A O 1
ATOM 766 N N . ILE A 1 90 ? 3.042 -3.384 -19.520 1.00 83.19 90 ILE A N 1
ATOM 767 C CA . ILE A 1 90 ? 2.768 -2.258 -20.423 1.00 83.19 90 ILE A CA 1
ATOM 768 C C . ILE A 1 90 ? 4.034 -1.421 -20.624 1.00 83.19 90 ILE A C 1
ATOM 770 O O . ILE A 1 90 ? 4.481 -1.246 -21.755 1.00 83.19 90 ILE A O 1
ATOM 774 N N . PHE A 1 91 ? 4.659 -0.941 -19.549 1.00 75.06 91 PHE A N 1
ATOM 775 C CA . PHE A 1 91 ? 5.795 -0.021 -19.632 1.00 75.06 91 PHE A CA 1
ATOM 776 C C . PHE A 1 91 ? 7.095 -0.689 -20.092 1.00 75.06 91 PHE A C 1
ATOM 778 O O . PHE A 1 91 ? 7.874 -0.058 -20.803 1.00 75.06 91 PHE A O 1
ATOM 785 N N . LYS A 1 92 ? 7.330 -1.965 -19.759 1.00 63.06 92 LYS A N 1
ATOM 786 C CA . LYS A 1 92 ? 8.523 -2.704 -20.202 1.00 63.06 92 LYS A CA 1
ATOM 787 C C . LYS A 1 92 ? 8.458 -3.101 -21.681 1.00 63.06 92 LYS A C 1
ATOM 789 O O . LYS A 1 92 ? 9.501 -3.117 -22.324 1.00 63.06 92 LYS A O 1
ATOM 794 N N . ASN A 1 93 ? 7.265 -3.353 -22.234 1.00 53.22 93 ASN A N 1
ATOM 795 C CA . ASN A 1 93 ? 7.073 -3.643 -23.665 1.00 53.22 93 ASN A CA 1
ATOM 796 C C . ASN A 1 93 ? 6.722 -2.414 -24.526 1.00 53.22 93 ASN A C 1
ATOM 798 O O . ASN A 1 93 ? 6.568 -2.551 -25.739 1.00 53.22 93 ASN A O 1
ATOM 802 N N . SER A 1 94 ? 6.640 -1.209 -23.951 1.00 50.78 94 SER A N 1
ATOM 803 C CA . SER A 1 94 ? 6.261 0.011 -24.687 1.00 50.78 94 SER A CA 1
ATOM 804 C C . SER A 1 94 ? 7.275 0.479 -25.751 1.00 50.78 94 SER A C 1
ATOM 806 O O . SER A 1 94 ? 6.989 1.451 -26.442 1.00 50.78 94 SER A O 1
ATOM 808 N N . PHE A 1 95 ? 8.426 -0.187 -25.940 1.00 47.84 95 PHE A N 1
ATOM 809 C CA . PHE A 1 95 ? 9.438 0.235 -26.928 1.00 47.84 95 PHE A CA 1
ATOM 810 C C . PHE A 1 95 ? 10.042 -0.852 -27.836 1.00 47.84 95 PHE A C 1
ATOM 812 O O . PHE A 1 95 ? 11.057 -0.584 -28.469 1.00 47.84 95 PHE A O 1
ATOM 819 N N . THR A 1 96 ? 9.422 -2.026 -28.011 1.00 47.81 96 THR A N 1
ATOM 820 C CA . THR A 1 96 ? 9.777 -2.935 -29.130 1.00 47.81 96 THR A CA 1
ATOM 821 C C . THR A 1 96 ? 8.580 -3.738 -29.653 1.00 47.81 96 THR A C 1
ATOM 823 O O . THR A 1 96 ? 8.610 -4.960 -29.743 1.00 47.81 96 THR A O 1
ATOM 826 N N . THR A 1 97 ? 7.525 -3.053 -30.099 1.00 46.09 97 THR A N 1
ATOM 827 C CA . THR A 1 97 ? 6.698 -3.593 -31.198 1.00 46.09 97 THR A CA 1
ATOM 828 C C . THR A 1 97 ? 7.080 -2.882 -32.493 1.00 46.09 97 THR A C 1
ATOM 830 O O . THR A 1 97 ? 6.267 -2.241 -33.144 1.00 46.09 97 THR A O 1
ATOM 833 N N . THR A 1 98 ? 8.354 -2.980 -32.871 1.00 44.38 98 THR A N 1
ATOM 834 C CA . THR A 1 98 ? 8.799 -2.673 -34.233 1.00 44.38 98 THR A CA 1
ATOM 835 C C . THR A 1 98 ? 9.011 -3.999 -34.946 1.00 44.38 98 THR A C 1
ATOM 837 O O . THR A 1 98 ? 10.126 -4.479 -35.107 1.00 44.38 98 THR A O 1
ATOM 840 N N . ARG A 1 99 ? 7.916 -4.610 -35.409 1.00 53.28 99 ARG A N 1
ATOM 841 C CA . ARG A 1 99 ? 7.987 -5.434 -36.620 1.00 53.28 99 ARG A CA 1
ATOM 842 C C . ARG A 1 99 ? 8.032 -4.457 -37.796 1.00 53.28 99 ARG A C 1
ATOM 844 O O . ARG A 1 99 ? 7.042 -4.290 -38.497 1.00 53.28 99 ARG A O 1
ATOM 851 N N . LEU A 1 100 ? 9.164 -3.777 -37.993 1.00 47.59 100 LEU A N 1
ATOM 852 C CA . LEU A 1 100 ? 9.475 -3.300 -39.335 1.00 47.59 100 LEU A CA 1
ATOM 853 C C . LEU A 1 100 ? 10.120 -4.477 -40.056 1.00 47.59 100 LEU A C 1
ATOM 855 O O . LEU A 1 100 ? 11.309 -4.748 -39.931 1.00 47.59 100 LEU A O 1
ATOM 859 N N . SER A 1 101 ? 9.268 -5.223 -40.748 1.00 57.16 101 SER A N 1
ATOM 860 C CA . SER A 1 101 ? 9.673 -6.042 -41.876 1.00 57.16 101 SER A CA 1
ATOM 861 C C . SER A 1 101 ? 10.432 -5.169 -42.872 1.00 57.16 101 SER A C 1
ATOM 863 O O . SER A 1 101 ? 9.852 -4.227 -43.409 1.00 57.16 101 SER A O 1
ATOM 865 N N . PHE A 1 102 ? 11.681 -5.508 -43.154 1.00 46.25 102 PHE A N 1
ATOM 866 C CA . PHE A 1 102 ? 12.287 -5.248 -44.451 1.00 46.25 102 PHE A CA 1
ATOM 867 C C . PHE A 1 102 ? 13.063 -6.505 -44.841 1.00 46.25 102 PHE A C 1
ATOM 869 O O . PHE A 1 102 ? 13.848 -6.993 -44.035 1.00 46.25 102 PHE A O 1
ATOM 876 N N . TRP A 1 103 ? 12.681 -7.019 -46.014 1.00 47.62 103 TRP A N 1
ATOM 877 C CA . TRP A 1 103 ? 13.238 -8.102 -46.831 1.00 47.62 103 TRP A CA 1
ATOM 878 C C . TRP A 1 103 ? 14.463 -8.857 -46.307 1.00 47.62 103 TRP A C 1
ATOM 880 O O . TRP A 1 103 ? 15.534 -8.229 -46.168 1.00 47.62 103 TRP A O 1
#

Organism: Streptococcus agalactiae (NCBI:txid1311)